Protein AF-A0A8S2TWF4-F1 (afdb_monomer_lite)

InterPro domains:
  IPR003961 Fibronectin type III [PS50853] (1-58)
  IPR003961 Fibronectin type III [cd00063] (1-46)
  IPR013783 Immunoglobulin-like fold [G3DSA:2.60.40.10] (1-63)
  IPR036116 Fibronectin type III superfamily [SSF49265] (1-57)
  IPR050964 Striated Muscle Structural and Regulatory Protein [PTHR13817] (7-85)

Radius of gyration: 24.14 Å; chains: 1; bounding box: 36×29×76 Å

Structure (mmCIF, N/CA/C/O backbone):
data_AF-A0A8S2TWF4-F1
#
_entry.id   AF-A0A8S2TWF4-F1
#
loop_
_atom_site.group_PDB
_atom_site.id
_atom_site.type_symbol
_atom_site.label_atom_id
_atom_site.label_alt_id
_atom_site.label_comp_id
_atom_site.label_asym_id
_atom_site.label_entity_id
_atom_site.label_seq_id
_atom_site.pdbx_PDB_ins_code
_atom_site.Cartn_x
_atom_site.Cartn_y
_atom_site.Cartn_z
_atom_site.occupancy
_atom_site.B_iso_or_equiv
_atom_site.auth_seq_id
_atom_site.auth_comp_id
_atom_site.auth_asym_id
_atom_site.auth_atom_id
_atom_site.pdbx_PDB_model_num
ATOM 1 N N . ARG A 1 1 ? -3.113 8.167 9.268 1.00 91.31 1 ARG A N 1
ATOM 2 C CA . ARG A 1 1 ? -2.686 9.566 9.463 1.00 91.31 1 ARG A CA 1
ATOM 3 C C . ARG A 1 1 ? -1.954 10.030 8.222 1.00 91.31 1 ARG A C 1
ATOM 5 O O . ARG A 1 1 ? -0.990 9.376 7.852 1.00 91.31 1 ARG A O 1
ATOM 12 N N . ASP A 1 2 ? -2.414 11.101 7.580 1.00 91.31 2 ASP A N 1
ATOM 13 C CA . ASP A 1 2 ? -1.654 11.761 6.507 1.00 91.31 2 ASP A CA 1
ATOM 14 C C . ASP A 1 2 ? -0.497 12.541 7.144 1.00 91.31 2 ASP A C 1
ATOM 16 O O . ASP A 1 2 ? -0.725 13.312 8.080 1.00 91.31 2 ASP A O 1
ATOM 20 N N . LYS A 1 3 ? 0.738 12.358 6.668 1.00 91.81 3 LYS A N 1
ATOM 21 C CA . LYS A 1 3 ? 1.904 13.096 7.181 1.00 91.81 3 LYS A CA 1
ATOM 22 C C . LYS A 1 3 ? 1.811 14.601 6.919 1.00 91.81 3 LYS A C 1
ATOM 24 O O . LYS A 1 3 ? 2.464 15.359 7.630 1.00 91.81 3 LYS A O 1
ATOM 29 N N . LYS A 1 4 ? 0.995 15.042 5.953 1.00 89.00 4 LYS A N 1
ATOM 30 C CA . LYS A 1 4 ? 0.757 16.467 5.675 1.00 89.00 4 LYS A CA 1
ATOM 31 C C . LYS A 1 4 ? -0.265 17.103 6.616 1.00 89.00 4 LYS A C 1
ATOM 33 O O . LYS A 1 4 ? -0.064 18.247 7.005 1.00 89.00 4 LYS A O 1
ATOM 38 N N . SER A 1 5 ? -1.357 16.407 6.958 1.00 89.25 5 SER A N 1
ATOM 39 C CA . SER A 1 5 ? -2.397 16.964 7.844 1.00 89.25 5 SER A CA 1
ATOM 40 C C . SER A 1 5 ? -2.147 16.678 9.325 1.00 89.25 5 SER A C 1
ATOM 42 O O . SER A 1 5 ? -2.553 17.461 10.170 1.00 89.25 5 SER A O 1
ATOM 44 N N . GLY A 1 6 ? -1.477 15.571 9.657 1.00 89.44 6 GLY A N 1
ATOM 45 C CA . GLY A 1 6 ? -1.158 15.183 11.035 1.00 89.44 6 GLY A CA 1
ATOM 46 C C . GLY A 1 6 ? -2.287 14.467 11.788 1.00 89.44 6 GLY A C 1
ATOM 47 O O . GLY A 1 6 ? -2.025 13.837 12.813 1.00 89.44 6 GLY A O 1
ATOM 48 N N . ASP A 1 7 ? -3.509 14.470 11.260 1.00 91.25 7 ASP A N 1
ATOM 49 C CA . ASP A 1 7 ? -4.673 13.894 11.938 1.00 91.25 7 ASP A CA 1
ATOM 50 C C . ASP A 1 7 ? -4.867 12.393 11.675 1.00 91.25 7 ASP A C 1
ATOM 52 O O . ASP A 1 7 ? -4.602 11.861 10.587 1.00 91.25 7 ASP A O 1
ATOM 56 N N . TRP A 1 8 ? -5.383 11.691 12.688 1.00 90.94 8 TRP A N 1
ATOM 57 C CA . TRP A 1 8 ? -5.872 10.320 12.550 1.00 90.94 8 TRP A CA 1
ATOM 58 C C . TRP A 1 8 ? -7.329 10.325 12.101 1.00 90.94 8 TRP A C 1
ATOM 60 O O . TRP A 1 8 ? -8.189 10.898 12.760 1.00 90.94 8 TRP A O 1
ATOM 70 N N . VAL A 1 9 ? -7.607 9.616 11.010 1.00 91.25 9 VAL A N 1
ATOM 71 C CA . VAL A 1 9 ? -8.959 9.418 10.488 1.00 91.25 9 VAL A CA 1
ATOM 72 C C . VAL A 1 9 ? -9.295 7.938 10.603 1.00 91.25 9 VAL A C 1
ATOM 74 O O . VAL A 1 9 ? -8.469 7.092 10.255 1.00 91.25 9 VAL A O 1
ATOM 77 N N . ARG A 1 10 ? -10.485 7.623 11.124 1.00 90.12 10 ARG A N 1
ATOM 78 C CA . ARG A 1 10 ? -10.999 6.250 11.145 1.00 90.12 10 ARG A CA 1
ATOM 79 C C . ARG A 1 10 ? -11.396 5.865 9.722 1.00 90.12 10 ARG A C 1
ATOM 81 O O . ARG A 1 10 ? -12.184 6.569 9.098 1.00 90.12 10 ARG A O 1
ATOM 88 N N . CYS A 1 11 ? -10.836 4.768 9.220 1.00 88.56 11 CYS A N 1
ATOM 89 C CA . CYS A 1 11 ? -11.045 4.324 7.840 1.00 88.56 11 CYS A CA 1
ATOM 90 C C . CYS A 1 11 ? -12.016 3.139 7.723 1.00 88.56 11 CYS A C 1
ATOM 92 O O . CYS A 1 11 ? -12.290 2.709 6.606 1.00 88.56 11 CYS A O 1
ATOM 94 N N . ASN A 1 12 ? -12.501 2.600 8.849 1.00 87.06 12 ASN A N 1
ATOM 95 C CA . ASN A 1 12 ? -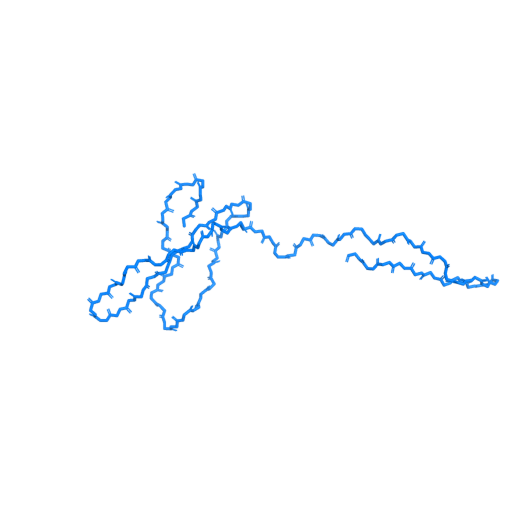13.337 1.405 8.883 1.00 87.06 12 ASN A CA 1
ATOM 96 C C . ASN A 1 12 ? -14.234 1.307 10.119 1.00 87.06 12 ASN A C 1
ATOM 98 O O . ASN A 1 12 ? -13.878 1.771 11.208 1.00 87.06 12 ASN A O 1
ATOM 102 N N . ASP A 1 13 ? -15.353 0.616 9.940 1.00 87.00 13 ASP A N 1
ATOM 103 C CA . ASP A 1 13 ? -16.138 0.043 11.029 1.00 87.00 13 ASP A CA 1
ATOM 104 C C . ASP A 1 13 ? -15.470 -1.246 11.538 1.00 87.00 13 ASP A C 1
ATOM 106 O O . ASP A 1 13 ? -14.584 -1.778 10.857 1.00 87.00 13 ASP A O 1
ATOM 110 N N . PRO A 1 14 ? -15.819 -1.737 12.741 1.00 85.31 14 PRO A N 1
ATOM 111 C CA . PRO A 1 14 ? -15.322 -3.021 13.229 1.00 85.31 14 PRO A CA 1
ATOM 112 C C . PRO A 1 14 ? -15.573 -4.121 12.191 1.00 85.31 14 PRO A C 1
ATOM 114 O O . PRO A 1 14 ? -16.676 -4.238 11.659 1.00 85.31 14 PRO A O 1
ATOM 117 N N . ILE A 1 15 ? -14.533 -4.894 11.880 1.00 87.81 15 ILE A N 1
ATOM 118 C CA . ILE A 1 15 ? -14.595 -5.982 10.902 1.00 87.81 15 ILE A CA 1
ATOM 119 C C . ILE A 1 15 ? -14.380 -7.324 11.590 1.00 87.81 15 ILE A C 1
ATOM 121 O O . ILE A 1 15 ? -13.605 -7.432 12.539 1.00 87.81 15 ILE A O 1
ATOM 125 N N . GLU A 1 16 ? -15.020 -8.363 11.064 1.00 85.31 16 GLU A N 1
ATOM 126 C CA . GLU A 1 16 ? -14.675 -9.743 11.388 1.00 85.31 16 GLU A CA 1
ATOM 127 C C . GLU A 1 16 ? -13.527 -10.178 10.464 1.00 85.31 16 GLU A C 1
ATOM 129 O O . GLU A 1 16 ? -13.739 -10.494 9.295 1.00 85.31 16 GLU A O 1
ATOM 134 N N . GLY A 1 17 ? -12.287 -10.115 10.959 1.00 87.75 17 GLY A N 1
ATOM 135 C CA . GLY A 1 17 ? -11.088 -10.492 10.203 1.00 87.75 17 GLY A CA 1
ATOM 136 C C . GLY A 1 17 ? -9.873 -9.611 10.493 1.00 87.75 17 GLY A C 1
ATOM 137 O O . GLY A 1 17 ? -9.887 -8.780 11.399 1.00 87.75 17 GLY A O 1
ATOM 138 N N . THR A 1 18 ? -8.804 -9.805 9.716 1.00 88.44 18 THR A N 1
ATOM 139 C CA . THR A 1 18 ? -7.511 -9.111 9.892 1.00 88.44 18 THR A CA 1
ATOM 140 C C . THR A 1 18 ? -7.084 -8.285 8.678 1.00 88.44 18 THR A C 1
ATOM 142 O O . THR A 1 18 ? -5.963 -7.784 8.644 1.00 88.44 18 THR A O 1
ATOM 145 N N . GLU A 1 19 ? -7.952 -8.139 7.675 1.00 90.44 19 GLU A N 1
ATOM 146 C CA . GLU A 1 19 ? -7.621 -7.496 6.402 1.00 90.44 19 GLU A CA 1
ATOM 147 C C . GLU A 1 19 ? -8.668 -6.463 5.998 1.00 90.44 19 GLU A C 1
ATOM 149 O O . GLU A 1 19 ? -9.871 -6.669 6.154 1.00 90.44 19 GLU A O 1
ATOM 154 N N . ILE A 1 20 ? -8.201 -5.343 5.445 1.00 90.88 20 ILE A N 1
ATOM 155 C CA . ILE A 1 20 ? -9.069 -4.294 4.924 1.00 90.88 20 ILE A CA 1
ATOM 156 C C . ILE A 1 20 ? -8.409 -3.517 3.789 1.00 90.88 20 ILE A C 1
ATOM 158 O O . ILE A 1 20 ? -7.213 -3.232 3.816 1.00 90.88 20 ILE A O 1
ATOM 162 N N . THR A 1 21 ? -9.221 -3.113 2.812 1.00 90.44 21 THR A N 1
ATOM 163 C CA . THR A 1 21 ? -8.808 -2.182 1.758 1.00 90.44 21 THR A CA 1
ATOM 164 C C . THR A 1 21 ? -9.219 -0.760 2.124 1.00 90.44 21 THR A C 1
ATOM 166 O O . THR A 1 21 ? -10.406 -0.441 2.187 1.00 90.44 21 THR A O 1
ATOM 169 N N . VAL A 1 22 ? -8.238 0.118 2.333 1.00 90.00 22 VAL A N 1
ATOM 170 C CA . VAL A 1 22 ? -8.479 1.547 2.577 1.00 90.00 22 VAL A CA 1
ATOM 171 C C . VAL A 1 22 ? -8.525 2.291 1.243 1.00 90.00 22 VAL A C 1
ATOM 173 O O . VAL A 1 22 ? -7.558 2.287 0.485 1.00 90.00 22 VAL A O 1
ATOM 176 N N . SER A 1 23 ? -9.649 2.948 0.959 1.00 88.06 23 SER A N 1
ATOM 177 C CA . SER A 1 2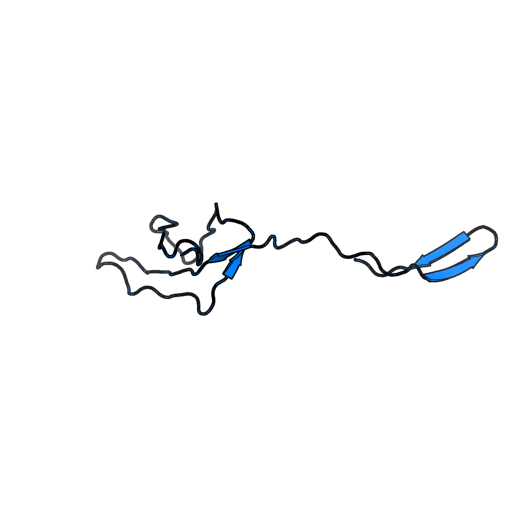3 ? -9.847 3.766 -0.246 1.00 88.06 23 SER A CA 1
ATOM 178 C C . SER A 1 23 ? -9.707 5.268 0.049 1.00 88.06 23 SER A C 1
ATOM 180 O O . SER A 1 23 ? -9.551 5.676 1.199 1.00 88.06 23 SER A O 1
ATOM 182 N N . LYS A 1 24 ? -9.773 6.107 -0.999 1.00 85.94 24 LYS A N 1
ATOM 183 C CA . LYS A 1 24 ? -9.742 7.587 -0.915 1.00 85.94 24 LYS A CA 1
ATOM 184 C C . LYS A 1 24 ? -8.439 8.179 -0.354 1.00 85.94 24 LYS A C 1
ATOM 186 O O . LYS A 1 24 ? -8.438 9.274 0.207 1.00 85.94 24 LYS A O 1
ATOM 191 N N . LEU A 1 25 ? -7.326 7.475 -0.532 1.00 89.56 25 LEU A N 1
ATOM 192 C CA . LEU A 1 25 ? -5.997 8.017 -0.268 1.00 89.56 25 LEU A CA 1
ATOM 193 C C . LEU A 1 25 ? -5.576 8.960 -1.402 1.00 89.56 25 LEU A C 1
ATOM 195 O O . LEU A 1 25 ? -5.943 8.751 -2.557 1.00 89.56 25 LEU A O 1
ATOM 199 N N . LYS A 1 26 ? -4.811 10.003 -1.075 1.00 90.00 26 LYS A N 1
ATOM 200 C CA . LYS A 1 26 ? -4.287 10.948 -2.067 1.00 90.00 26 LYS A CA 1
ATOM 201 C C . LYS A 1 26 ? -2.948 10.449 -2.600 1.00 90.00 26 LYS A C 1
ATOM 203 O O . LYS A 1 26 ? -2.057 10.123 -1.819 1.00 90.00 26 LYS A O 1
ATOM 208 N N . GLU A 1 27 ? -2.802 10.404 -3.919 1.00 89.69 27 GLU A N 1
ATOM 209 C CA . GLU A 1 27 ? -1.538 10.037 -4.559 1.00 89.69 27 GLU A CA 1
ATOM 210 C C . GLU A 1 27 ? -0.419 11.032 -4.206 1.00 89.69 27 GLU A C 1
ATOM 212 O O . GLU A 1 27 ? -0.652 12.234 -4.061 1.00 89.69 27 GLU A O 1
ATOM 217 N N . GLY A 1 28 ? 0.797 10.519 -4.005 1.00 88.44 28 GLY A N 1
ATOM 218 C CA . GLY A 1 28 ? 1.963 11.305 -3.600 1.00 88.44 28 GLY A CA 1
ATOM 219 C C . GLY A 1 28 ? 1.953 11.747 -2.131 1.00 88.44 28 GLY A C 1
ATOM 220 O O . GLY A 1 28 ? 2.787 12.559 -1.731 1.00 88.44 28 GLY A O 1
ATOM 221 N N . HIS A 1 29 ? 1.008 11.264 -1.321 1.00 92.88 29 HIS A N 1
ATOM 222 C CA . HIS A 1 29 ? 0.992 11.482 0.126 1.00 92.88 29 HIS A CA 1
ATOM 223 C C . HIS A 1 29 ? 1.549 10.262 0.862 1.00 92.88 29 HIS A C 1
ATOM 225 O O . HIS A 1 29 ? 1.367 9.119 0.440 1.00 92.88 29 HIS A O 1
ATOM 231 N N . GLU A 1 30 ? 2.205 10.514 1.991 1.00 93.75 30 GLU A N 1
ATOM 232 C CA . GLU A 1 30 ? 2.663 9.473 2.905 1.00 93.75 30 GLU A CA 1
ATOM 233 C C . GLU A 1 30 ? 1.659 9.305 4.042 1.00 93.75 30 GLU A C 1
ATOM 235 O O . GLU A 1 30 ? 1.270 10.278 4.696 1.00 93.75 30 GLU A O 1
ATOM 240 N N . TYR A 1 31 ? 1.256 8.063 4.294 1.00 93.75 31 TYR A N 1
ATOM 241 C CA . TYR A 1 31 ? 0.305 7.725 5.342 1.00 93.75 31 TYR A CA 1
ATOM 242 C C . TYR A 1 31 ? 0.908 6.748 6.344 1.00 93.75 31 TYR A C 1
ATOM 244 O O . TYR A 1 31 ? 1.554 5.774 5.977 1.00 93.75 31 TYR A O 1
ATOM 252 N N . GLU A 1 32 ? 0.640 6.975 7.622 1.00 94.69 32 GLU A N 1
ATOM 253 C CA . GLU A 1 32 ? 0.848 5.975 8.671 1.00 94.69 32 GLU A CA 1
ATOM 254 C C . GLU A 1 32 ? -0.487 5.316 9.002 1.00 94.69 32 GLU A C 1
ATOM 256 O O . GLU A 1 32 ? -1.510 6.000 9.145 1.00 94.69 32 GLU A O 1
ATOM 261 N N . PHE A 1 33 ? -0.481 3.997 9.155 1.00 93.81 33 PHE A N 1
ATOM 262 C CA . PHE A 1 33 ? -1.660 3.239 9.551 1.00 93.81 33 PHE A CA 1
ATOM 263 C C . PHE A 1 33 ? -1.489 2.744 10.978 1.00 93.81 33 PHE A C 1
ATOM 265 O O . PHE A 1 33 ? -0.375 2.517 11.450 1.00 93.81 33 PHE A O 1
ATOM 272 N N . ARG A 1 34 ? -2.614 2.611 11.676 1.00 92.94 34 ARG A N 1
ATOM 273 C CA . ARG A 1 34 ? -2.656 1.950 12.972 1.00 92.94 34 ARG A CA 1
ATOM 274 C C . ARG A 1 34 ? -3.859 1.029 13.036 1.00 92.94 34 ARG A C 1
ATOM 276 O O . ARG A 1 34 ? -4.911 1.385 12.506 1.00 92.94 34 ARG A O 1
ATOM 283 N N . VAL A 1 35 ? -3.703 -0.108 13.696 1.00 92.69 35 VAL A N 1
ATOM 284 C CA . VAL A 1 35 ? -4.766 -1.095 13.904 1.00 92.69 35 VAL A CA 1
ATOM 285 C C . VAL A 1 35 ? -5.008 -1.279 15.393 1.00 92.69 35 VAL A C 1
ATOM 287 O O . VAL A 1 35 ? -4.076 -1.211 16.188 1.00 92.69 35 VAL A O 1
ATOM 290 N N . MET A 1 36 ? -6.265 -1.469 15.772 1.00 92.06 36 MET A N 1
ATOM 291 C CA . MET A 1 36 ? -6.681 -1.743 17.146 1.00 92.06 36 MET A CA 1
ATOM 292 C C . MET A 1 36 ? -7.630 -2.935 17.105 1.00 92.06 36 MET A C 1
ATOM 294 O O . MET A 1 36 ? -8.500 -2.985 16.235 1.00 92.06 36 MET A O 1
ATOM 298 N N . ALA A 1 37 ? -7.454 -3.887 18.016 1.00 91.19 37 ALA A N 1
ATOM 299 C CA . ALA A 1 37 ? -8.380 -4.998 18.176 1.00 91.19 37 ALA A CA 1
ATOM 300 C C . ALA A 1 37 ? -9.535 -4.564 19.082 1.00 91.19 37 ALA A C 1
ATOM 302 O O . ALA A 1 37 ? -9.304 -3.955 20.124 1.00 91.19 37 ALA A O 1
ATOM 303 N N . GLU A 1 38 ? -10.766 -4.887 18.701 1.00 89.69 38 GLU A N 1
ATOM 304 C CA . GLU A 1 38 ? -11.969 -4.589 19.478 1.00 89.69 38 GLU A CA 1
ATOM 305 C C . GLU A 1 38 ? -12.653 -5.905 19.862 1.00 89.69 38 GLU A C 1
ATOM 307 O O . GLU A 1 38 ? -12.853 -6.782 19.022 1.00 89.69 38 GLU A O 1
ATOM 312 N N . ASN A 1 39 ? -12.969 -6.069 21.145 1.00 89.00 39 ASN A N 1
ATOM 313 C CA . ASN A 1 39 ? -13.749 -7.190 21.662 1.00 89.00 39 ASN A CA 1
ATOM 314 C C . ASN A 1 39 ? -14.807 -6.686 22.659 1.00 89.00 39 ASN A C 1
ATOM 316 O O . ASN A 1 39 ? -14.885 -5.494 22.949 1.00 89.00 39 ASN A O 1
ATOM 320 N N . ALA A 1 40 ? -15.607 -7.594 23.226 1.00 89.31 40 ALA A N 1
ATOM 321 C CA . ALA A 1 40 ? -16.672 -7.239 24.172 1.00 89.31 40 ALA A CA 1
ATOM 322 C C . ALA A 1 40 ? -16.192 -6.485 25.433 1.00 89.31 40 ALA A C 1
ATOM 324 O O . ALA A 1 40 ? -17.000 -5.854 26.108 1.00 89.31 40 ALA A O 1
ATOM 325 N N . ASN A 1 41 ? -14.898 -6.547 25.758 1.00 90.38 41 ASN A N 1
ATOM 326 C CA . ASN A 1 41 ? -14.300 -5.860 26.902 1.00 90.38 41 ASN A CA 1
ATOM 327 C C . ASN A 1 41 ? -13.677 -4.502 26.534 1.00 90.38 41 ASN A C 1
ATOM 329 O O . ASN A 1 41 ? -13.295 -3.760 27.437 1.00 90.38 41 ASN A O 1
ATOM 333 N N . GLY A 1 42 ? -13.562 -4.166 25.245 1.00 90.25 42 GLY A N 1
ATOM 334 C CA . GLY A 1 42 ? -13.049 -2.879 24.782 1.00 90.25 42 GLY A CA 1
ATOM 335 C C . GLY A 1 42 ? -12.047 -2.975 23.633 1.00 90.25 42 GLY A C 1
ATOM 336 O O . GLY A 1 42 ? -11.999 -3.955 22.890 1.00 90.25 42 GLY A O 1
ATOM 337 N N . VAL A 1 43 ? -11.254 -1.912 23.490 1.00 91.75 43 VAL A N 1
ATOM 338 C CA . VAL A 1 43 ? -10.310 -1.694 22.387 1.00 91.75 43 VAL A CA 1
ATOM 339 C C . VAL A 1 43 ? -8.874 -1.824 22.899 1.00 91.75 43 VAL A C 1
ATOM 341 O O . VAL A 1 43 ? -8.547 -1.305 23.965 1.00 91.75 43 VAL A O 1
ATOM 344 N N . SER A 1 44 ? -8.017 -2.519 22.153 1.00 93.69 44 SER A N 1
ATOM 345 C CA . SER A 1 44 ? -6.596 -2.670 22.471 1.00 93.69 44 SER A CA 1
ATOM 346 C C . SER A 1 44 ? -5.803 -1.385 22.231 1.00 93.69 44 SER A C 1
ATOM 348 O O . SER A 1 44 ? -6.240 -0.479 21.521 1.00 93.69 44 SER A O 1
ATOM 350 N N . GLU A 1 45 ? -4.562 -1.363 22.716 1.00 93.75 45 GLU A N 1
ATOM 351 C CA . GLU A 1 45 ? -3.583 -0.371 22.273 1.00 93.75 45 GLU A CA 1
ATOM 352 C C . GLU A 1 45 ? -3.383 -0.433 20.745 1.00 93.75 45 GLU A C 1
ATOM 354 O O . GLU A 1 45 ? -3.443 -1.523 20.156 1.00 93.75 45 GLU A O 1
ATOM 359 N N . PRO A 1 46 ? -3.160 0.718 20.083 1.00 93.19 46 PRO A N 1
ATOM 360 C CA . PRO A 1 46 ? -2.947 0.767 18.648 1.00 93.19 46 PRO A CA 1
ATOM 361 C C . PRO A 1 46 ? -1.561 0.251 18.266 1.00 93.19 46 PRO A C 1
ATOM 363 O O . PRO A 1 46 ? -0.543 0.742 18.750 1.00 93.19 46 PRO A O 1
ATOM 366 N N . LEU A 1 47 ? -1.515 -0.658 17.297 1.00 93.81 47 LEU A N 1
ATOM 367 C CA . LEU A 1 47 ? -0.284 -1.049 16.620 1.00 93.81 47 LEU A CA 1
ATOM 368 C C . LEU A 1 47 ? -0.071 -0.154 15.399 1.00 93.81 47 LEU A C 1
ATOM 370 O O . LEU A 1 47 ? -0.933 -0.107 14.524 1.00 93.81 47 LEU A O 1
ATOM 374 N N . LEU A 1 48 ? 1.059 0.552 15.337 1.00 92.81 48 LEU A N 1
ATOM 375 C CA . LEU A 1 48 ? 1.417 1.423 14.215 1.00 92.81 48 LEU A CA 1
ATOM 376 C C . LEU A 1 48 ? 2.253 0.676 13.172 1.00 92.81 48 LEU A C 1
ATOM 378 O O . LEU A 1 48 ? 3.020 -0.222 13.500 1.00 92.81 48 LEU A O 1
ATOM 382 N N . THR A 1 49 ? 2.152 1.106 11.916 1.00 90.75 49 THR A N 1
ATOM 383 C CA . THR A 1 49 ? 3.105 0.728 10.865 1.00 90.75 49 THR A CA 1
ATOM 384 C C . THR A 1 49 ? 4.505 1.258 11.176 1.00 90.75 49 THR A C 1
ATOM 386 O O . THR A 1 49 ? 4.641 2.439 11.495 1.00 90.75 49 THR A O 1
ATOM 389 N N . ASP A 1 50 ? 5.540 0.432 10.987 1.00 89.62 50 ASP A N 1
ATOM 390 C CA . ASP A 1 50 ? 6.944 0.787 11.266 1.00 89.62 50 ASP A CA 1
ATOM 391 C C . ASP A 1 50 ? 7.433 2.023 10.499 1.00 89.62 50 ASP A C 1
ATOM 393 O O . ASP A 1 50 ? 8.254 2.800 10.990 1.00 89.62 50 ASP A O 1
ATOM 397 N N . LYS A 1 51 ? 6.957 2.190 9.261 1.00 92.06 51 LYS A N 1
ATOM 398 C CA . LYS A 1 51 ? 7.320 3.297 8.371 1.00 92.06 51 LYS A CA 1
ATOM 399 C C . LYS A 1 51 ? 6.074 3.857 7.683 1.00 92.06 51 LYS A C 1
ATOM 401 O O . LYS A 1 51 ? 5.148 3.090 7.408 1.00 92.06 51 LYS A O 1
ATOM 406 N N . PRO A 1 52 ? 6.050 5.165 7.365 1.00 91.75 52 PRO A N 1
ATOM 407 C CA . PRO A 1 52 ? 5.023 5.735 6.503 1.00 91.75 52 PRO A CA 1
ATOM 408 C C . PRO A 1 52 ? 5.001 5.046 5.135 1.00 91.75 52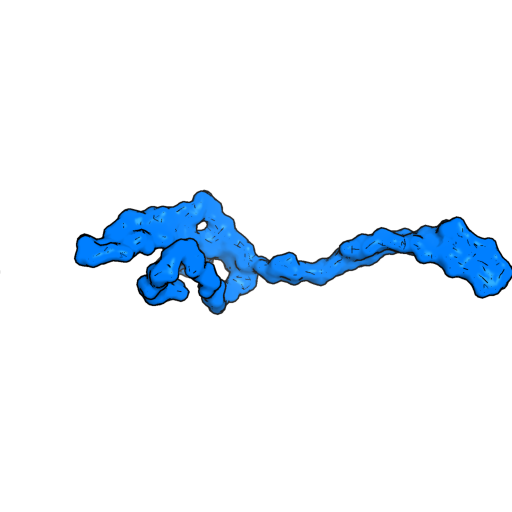 PRO A C 1
ATOM 410 O O . PRO A 1 52 ? 6.042 4.681 4.587 1.00 91.75 52 PRO A O 1
ATOM 413 N N . ILE A 1 53 ? 3.805 4.887 4.581 1.00 91.69 53 ILE A N 1
ATOM 414 C CA . ILE A 1 53 ? 3.563 4.278 3.277 1.00 91.69 53 ILE A CA 1
ATOM 415 C C . ILE A 1 53 ? 3.254 5.393 2.280 1.00 91.69 53 ILE A C 1
ATOM 417 O O . ILE A 1 53 ? 2.263 6.110 2.432 1.00 91.69 53 ILE A O 1
ATOM 421 N N . LEU A 1 54 ? 4.095 5.531 1.253 1.00 92.38 54 LEU A N 1
ATOM 422 C CA . LEU A 1 54 ? 3.849 6.438 0.134 1.00 92.38 54 LEU A CA 1
ATOM 423 C C . LEU A 1 54 ? 2.768 5.858 -0.781 1.00 92.38 54 LEU A C 1
ATOM 425 O O . LEU A 1 54 ? 2.933 4.773 -1.343 1.00 92.38 54 LEU A O 1
ATOM 429 N N . VAL A 1 55 ? 1.684 6.606 -0.966 1.00 90.56 55 VAL A N 1
ATOM 430 C CA . VAL A 1 55 ? 0.602 6.227 -1.875 1.00 90.56 55 VAL A CA 1
ATOM 431 C C . VAL A 1 55 ? 1.020 6.559 -3.295 1.00 90.56 55 VAL A C 1
ATOM 433 O O . VAL A 1 55 ? 1.136 7.723 -3.675 1.00 90.56 55 VAL A O 1
ATOM 436 N N . LYS A 1 56 ? 1.245 5.507 -4.072 1.00 87.38 56 LYS A N 1
ATOM 437 C CA . LYS A 1 56 ? 1.587 5.561 -5.489 1.00 87.38 56 LYS A CA 1
ATOM 438 C C . LYS A 1 56 ? 0.801 4.494 -6.231 1.00 87.38 56 LYS A C 1
ATOM 440 O O . LYS A 1 56 ? 0.470 3.459 -5.645 1.00 87.38 56 LYS A O 1
ATOM 445 N N . ASN A 1 57 ? 0.533 4.725 -7.510 1.00 80.38 57 ASN A N 1
AT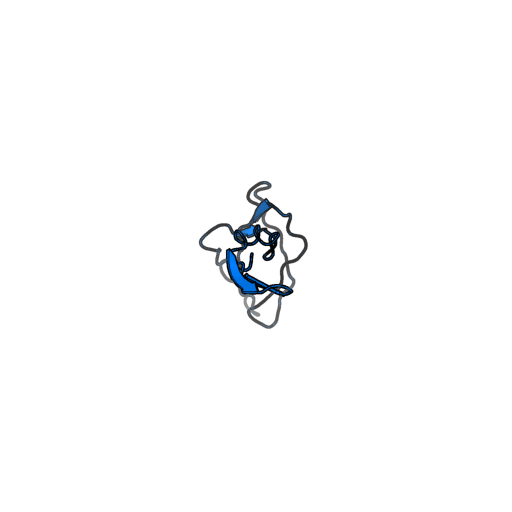OM 446 C CA . ASN A 1 57 ? 0.003 3.670 -8.359 1.00 80.38 57 ASN A CA 1
ATOM 447 C C . ASN A 1 57 ? 1.003 2.490 -8.383 1.00 80.38 57 ASN A C 1
ATOM 449 O O . ASN A 1 57 ? 2.198 2.721 -8.599 1.00 80.38 57 ASN A O 1
ATOM 453 N N . PRO A 1 58 ? 0.568 1.239 -8.126 1.00 74.81 58 PRO A N 1
ATOM 454 C CA . PRO A 1 58 ? 1.434 0.071 -8.294 1.00 74.81 58 PRO A CA 1
ATOM 455 C C . PRO A 1 58 ? 1.930 -0.081 -9.737 1.00 74.81 58 PRO A C 1
ATOM 457 O O . PRO A 1 58 ? 2.993 -0.657 -9.956 1.00 74.81 58 PRO A O 1
ATOM 460 N N . PHE A 1 59 ? 1.183 0.458 -10.701 1.00 72.12 59 PHE A N 1
ATOM 461 C CA . PHE A 1 59 ? 1.564 0.517 -12.101 1.00 72.12 59 PHE A CA 1
ATOM 462 C C . PHE A 1 59 ? 2.052 1.923 -12.430 1.00 72.12 59 PHE A C 1
ATOM 464 O O . PHE A 1 59 ? 1.291 2.889 -12.399 1.00 72.12 59 PHE A O 1
ATOM 471 N N . THR A 1 60 ? 3.330 2.041 -12.754 1.00 70.69 60 THR A N 1
ATOM 472 C CA . THR A 1 60 ? 3.848 3.210 -13.464 1.00 70.69 60 THR A CA 1
ATOM 473 C C . THR A 1 60 ? 3.795 2.941 -14.961 1.00 70.69 60 THR A C 1
ATOM 475 O O . THR A 1 60 ? 3.673 1.786 -15.378 1.00 70.69 60 THR A O 1
ATOM 478 N N . GLU A 1 61 ? 3.892 3.991 -15.777 1.00 76.19 61 GLU A N 1
ATOM 479 C CA . GLU A 1 61 ? 4.142 3.803 -17.206 1.00 76.19 61 GLU A CA 1
ATOM 480 C C . GLU A 1 61 ? 5.358 2.872 -17.376 1.00 76.19 61 GLU A C 1
ATOM 482 O O . GLU A 1 61 ? 6.357 3.044 -16.662 1.00 76.19 61 GLU A O 1
ATOM 487 N N . PRO A 1 62 ? 5.258 1.836 -18.230 1.00 78.19 62 PRO A N 1
ATOM 488 C CA . PRO A 1 62 ? 6.379 0.944 -18.477 1.00 78.19 62 PRO A CA 1
ATOM 489 C C . PRO A 1 62 ? 7.537 1.752 -19.077 1.00 78.19 62 PRO A C 1
ATOM 491 O O . PRO A 1 62 ? 7.321 2.802 -19.688 1.00 78.19 62 PRO A O 1
ATOM 494 N N . GLY A 1 63 ? 8.773 1.293 -18.872 1.00 80.62 63 GLY A N 1
ATOM 495 C CA . GLY A 1 63 ? 9.948 2.000 -19.369 1.00 80.62 63 GLY A CA 1
ATOM 496 C C . GLY A 1 63 ? 9.958 2.125 -20.895 1.00 80.62 63 GLY A C 1
ATOM 497 O O . GLY A 1 63 ? 9.116 1.582 -21.609 1.00 80.62 63 GLY A O 1
ATOM 498 N N . GLN A 1 64 ? 10.949 2.826 -21.445 1.00 84.81 64 GLN A N 1
ATOM 499 C CA . GLN A 1 64 ? 11.195 2.683 -22.878 1.00 84.81 64 GLN A CA 1
ATOM 500 C C . GLN A 1 64 ? 11.695 1.252 -23.152 1.00 84.81 64 GLN A C 1
ATOM 502 O O . GLN A 1 64 ? 12.554 0.764 -22.410 1.00 84.81 64 GLN A O 1
ATOM 507 N N . PRO A 1 65 ? 11.211 0.572 -24.207 1.00 86.88 65 PRO A N 1
ATOM 508 C CA . PRO A 1 65 ? 11.809 -0.687 -24.623 1.00 86.88 65 PRO A CA 1
ATOM 509 C C . PRO A 1 65 ? 13.289 -0.474 -24.957 1.00 86.88 65 PRO A C 1
ATOM 511 O O . PRO A 1 65 ? 13.716 0.624 -25.330 1.00 86.88 65 PRO A O 1
ATOM 514 N N . GLY A 1 66 ? 14.088 -1.531 -24.830 1.00 88.38 66 GLY A N 1
ATOM 515 C CA . GLY A 1 66 ? 15.505 -1.445 -25.173 1.00 88.38 66 GLY A CA 1
ATOM 516 C C . GLY A 1 66 ? 15.726 -1.188 -26.660 1.00 88.38 66 GLY A C 1
ATOM 517 O O . GLY A 1 66 ? 14.868 -1.479 -27.497 1.0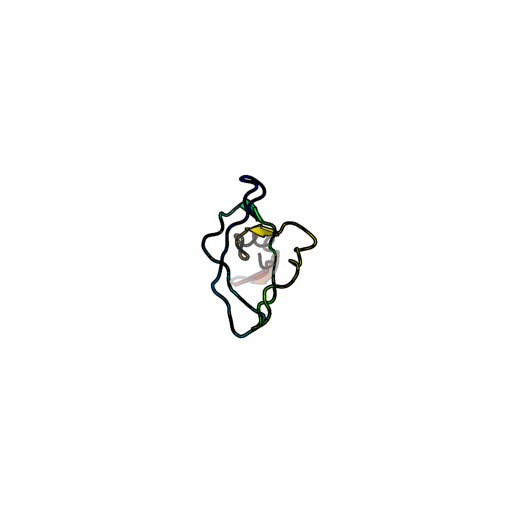0 88.38 66 GLY A O 1
ATOM 518 N N . THR A 1 67 ? 16.914 -0.683 -26.997 1.00 89.81 67 THR A N 1
ATOM 519 C CA . THR A 1 67 ? 17.313 -0.448 -28.388 1.00 89.81 67 THR A CA 1
ATOM 520 C C . THR A 1 67 ? 17.165 -1.736 -29.208 1.00 89.81 67 THR A C 1
ATOM 522 O O . THR A 1 67 ? 17.750 -2.758 -28.837 1.00 89.81 67 THR A O 1
ATOM 525 N N . PRO A 1 68 ? 16.413 -1.717 -30.323 1.00 89.62 68 PRO A N 1
ATOM 526 C CA . PRO A 1 68 ? 16.258 -2.890 -31.166 1.00 89.62 68 PRO A CA 1
ATOM 527 C C . PRO A 1 68 ? 17.602 -3.300 -31.771 1.00 89.62 68 PRO A C 1
ATOM 529 O O . PRO A 1 68 ? 18.345 -2.479 -32.309 1.00 89.62 68 PRO A O 1
ATOM 532 N N . THR A 1 69 ? 17.894 -4.593 -31.707 1.00 90.06 69 THR A N 1
ATOM 533 C CA . THR A 1 69 ? 19.080 -5.212 -32.299 1.00 90.06 69 THR A CA 1
ATOM 534 C C . THR A 1 69 ? 18.659 -6.133 -33.435 1.00 90.06 69 THR A C 1
ATOM 536 O O . THR A 1 69 ? 17.708 -6.905 -33.310 1.00 90.06 69 THR A O 1
ATOM 539 N N . CYS A 1 70 ? 19.343 -6.023 -34.573 1.00 87.62 70 CYS A N 1
ATOM 540 C CA . CYS A 1 70 ? 19.116 -6.899 -35.717 1.00 87.62 70 CYS A CA 1
ATOM 541 C C . CYS A 1 70 ? 19.738 -8.266 -35.415 1.00 87.62 70 CYS A C 1
AT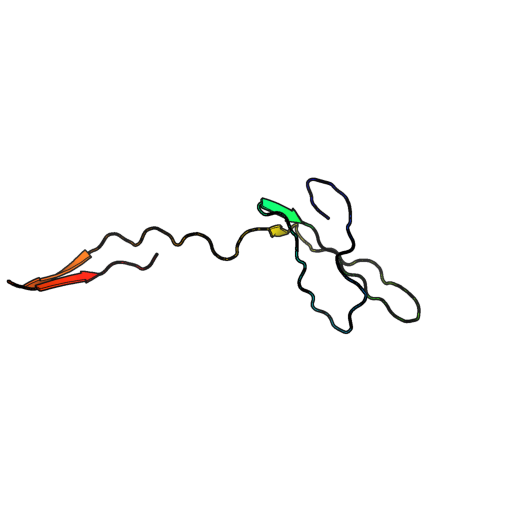OM 543 O O . CYS A 1 70 ? 20.946 -8.355 -35.207 1.00 87.62 70 CYS A O 1
ATOM 545 N N . VAL A 1 71 ? 18.916 -9.310 -35.389 1.00 88.88 71 VAL A N 1
ATOM 546 C CA . VAL A 1 71 ? 19.345 -10.691 -35.136 1.00 88.88 71 VAL A CA 1
ATOM 547 C C . VAL A 1 71 ? 19.801 -11.342 -36.437 1.00 88.88 71 VAL A C 1
ATOM 549 O O . VAL A 1 71 ? 20.868 -11.948 -36.488 1.00 88.88 71 VAL A O 1
ATOM 552 N N . SER A 1 72 ? 19.025 -11.176 -37.507 1.00 85.12 72 SER A N 1
ATOM 553 C CA . SER A 1 72 ? 19.340 -11.721 -38.826 1.00 85.12 72 SER A CA 1
ATOM 554 C C . SER A 1 72 ? 18.712 -10.865 -39.929 1.00 85.12 72 SER A C 1
ATOM 556 O O . SER A 1 72 ? 17.733 -10.149 -39.704 1.00 85.12 72 SER A O 1
ATOM 558 N N . ARG A 1 73 ? 19.311 -10.882 -41.123 1.00 85.62 73 ARG A N 1
ATOM 559 C CA . ARG A 1 73 ? 18.823 -10.132 -42.284 1.00 85.62 73 ARG A CA 1
ATOM 560 C C . ARG A 1 73 ? 19.039 -10.929 -43.560 1.00 85.62 73 ARG A C 1
ATOM 562 O O . ARG A 1 73 ? 20.177 -11.185 -43.941 1.00 85.62 73 ARG A O 1
ATOM 569 N N . ASP A 1 74 ? 17.939 -11.186 -44.251 1.00 89.62 74 ASP A N 1
ATOM 570 C CA . ASP A 1 74 ? 17.896 -11.764 -45.587 1.00 89.62 74 ASP A CA 1
ATOM 571 C C . ASP A 1 74 ? 17.442 -10.716 -46.614 1.00 89.62 74 ASP A C 1
ATOM 573 O O . ASP A 1 74 ? 17.157 -9.559 -46.292 1.00 89.62 74 ASP A O 1
ATOM 577 N N . ARG A 1 75 ? 17.353 -11.112 -47.890 1.00 89.25 75 ARG A N 1
ATOM 578 C CA . ARG A 1 75 ? 16.966 -10.210 -48.989 1.00 89.25 75 ARG A CA 1
ATOM 579 C C . ARG A 1 75 ? 15.573 -9.588 -48.792 1.00 89.25 75 ARG A C 1
ATOM 581 O O . ARG A 1 75 ? 15.378 -8.440 -49.178 1.00 89.25 75 ARG A O 1
ATOM 588 N N . ASN A 1 76 ? 14.642 -10.321 -48.172 1.00 92.31 76 ASN A N 1
ATOM 589 C CA . ASN A 1 76 ? 13.240 -9.910 -48.009 1.00 92.31 76 ASN A CA 1
ATOM 590 C C . ASN A 1 76 ? 12.747 -9.983 -46.549 1.00 92.31 76 ASN A C 1
ATOM 592 O O . ASN A 1 76 ? 11.551 -9.847 -46.304 1.00 92.31 76 ASN A O 1
ATOM 596 N N . HIS A 1 77 ? 13.637 -10.229 -45.587 1.00 88.50 77 HIS A N 1
ATOM 597 C CA . HIS A 1 77 ? 13.270 -10.402 -44.183 1.00 88.50 77 HIS A CA 1
ATOM 598 C C . HIS A 1 77 ? 14.341 -9.812 -43.266 1.00 88.50 77 HIS A C 1
ATOM 600 O O . HIS A 1 77 ? 15.530 -9.864 -43.578 1.00 88.50 77 HIS A O 1
ATOM 606 N N . ILE A 1 78 ? 13.917 -9.253 -42.136 1.00 90.81 78 ILE A N 1
ATOM 607 C CA . ILE A 1 78 ? 14.802 -8.826 -41.054 1.00 90.81 78 ILE A CA 1
ATOM 608 C C . ILE A 1 78 ? 14.168 -9.280 -39.749 1.00 90.81 78 ILE A C 1
ATOM 610 O O . ILE A 1 78 ? 13.012 -8.955 -39.477 1.00 90.81 78 ILE A O 1
ATOM 614 N N . GLU A 1 79 ? 14.947 -9.985 -38.941 1.00 92.88 79 GLU A N 1
ATOM 615 C CA . GLU A 1 79 ? 14.575 -10.345 -37.585 1.00 92.88 79 GLU A CA 1
ATOM 616 C C . GLU A 1 79 ? 15.201 -9.346 -36.613 1.00 92.88 79 GLU A C 1
ATOM 618 O O . GLU A 1 79 ? 16.409 -9.091 -36.636 1.00 92.88 79 GLU A O 1
ATOM 623 N N . ILE A 1 80 ? 14.371 -8.761 -35.755 1.00 92.94 80 ILE A N 1
ATOM 624 C CA . ILE A 1 80 ? 14.777 -7.731 -34.802 1.00 92.94 80 ILE A CA 1
ATOM 625 C C . ILE A 1 80 ? 14.317 -8.152 -33.411 1.00 92.94 80 ILE A C 1
ATOM 627 O O . ILE A 1 80 ? 13.178 -8.579 -33.233 1.00 92.94 80 ILE A O 1
ATOM 631 N N . LYS A 1 81 ? 15.191 -7.989 -32.417 1.00 92.06 81 LYS A N 1
ATOM 632 C CA . LYS A 1 81 ? 14.901 -8.243 -31.006 1.00 92.06 81 LYS A CA 1
ATOM 633 C C . LYS A 1 81 ? 15.126 -6.980 -30.184 1.00 92.06 81 LYS A C 1
ATOM 635 O O . LYS A 1 81 ? 16.144 -6.309 -30.340 1.00 92.06 81 LYS A O 1
ATOM 640 N N . TRP A 1 82 ? 14.207 -6.688 -29.272 1.00 92.50 82 TRP A N 1
ATOM 641 C CA . TRP A 1 82 ? 14.358 -5.650 -28.250 1.00 92.50 82 TRP A CA 1
ATOM 642 C C . TRP A 1 82 ? 14.064 -6.229 -26.867 1.00 92.50 82 TRP A C 1
ATOM 644 O O . TRP A 1 82 ? 13.449 -7.292 -26.742 1.00 92.50 82 TRP A O 1
ATOM 654 N N . THR A 1 83 ? 14.536 -5.552 -25.820 1.00 89.31 83 THR A N 1
ATOM 655 C CA . THR A 1 83 ? 14.175 -5.908 -24.444 1.00 89.31 83 THR A CA 1
ATOM 656 C C . THR A 1 83 ? 12.819 -5.289 -24.099 1.00 89.31 83 THR A C 1
ATOM 658 O O . THR A 1 83 ? 12.599 -4.122 -24.445 1.00 89.31 83 THR A O 1
ATOM 661 N N . PRO A 1 84 ? 11.911 -6.040 -23.444 1.00 82.31 84 PRO A N 1
ATOM 662 C CA . PRO A 1 84 ? 10.661 -5.492 -22.929 1.00 82.31 84 PRO A CA 1
ATOM 663 C C . PRO A 1 84 ? 10.901 -4.279 -22.014 1.00 82.31 84 PRO A C 1
ATOM 665 O O . PRO A 1 84 ? 11.983 -4.189 -21.423 1.00 82.31 84 PRO A O 1
ATOM 668 N N . PRO A 1 85 ? 9.928 -3.359 -21.944 1.00 73.31 85 PRO A N 1
ATOM 669 C CA . PRO A 1 85 ? 9.996 -2.181 -21.089 1.00 73.31 85 PRO A CA 1
ATOM 670 C C . PRO A 1 85 ? 9.850 -2.490 -19.592 1.00 73.31 85 PRO A C 1
ATOM 672 O O . PRO A 1 85 ? 9.322 -3.576 -19.253 1.00 73.31 85 PRO A O 1
#

Organism: NCBI:txid392030

Secondary structure (DSSP, 8-state):
-BTTT----------SSS------PPTT-EE--EE--EETTEEPPPEEPSS-EE---S-PPP-PPPPPEEEEE-SS-EEEE----

Sequence (85 aa):
RDKKSGDWVRCNDPIEGTEITVSKLKEGHEYEFRVMAENANGVSEPLLTDKPILVKNPFTEPGQPGTPTCVSRDRNHIEIKWTPP

Foldseek 3Di:
DWPVVPDDDDQDDDDDDDDDDRDDDDAQIWDKDWDWDADPVGIHDIDIDPGTDHDHDPDDDWDPKADWDFPDDDPPDTDIDIHGD

pLDDT: mean 88.75, std 4.92, range [70.69, 94.69]